Protein AF-A0AA43M3T5-F1 (afdb_monomer_lite)

Foldseek 3Di:
DDLCVLVVVLVVVCVVCVVVVNNVPAAEQQEDDPDPDQQPLVLQDLLLQLSLLSSCVSCPPSGPYHQYPPQELPDVPDDDDPDQRRNGSHCATPVRHGGNNVVSVVLVVVAAPAWDDDDQQKTWHAHPVRDIDIGGGDNDDDDPCVVVPVD

Structure (mmCIF, N/CA/C/O backbone):
data_AF-A0AA43M3T5-F1
#
_entry.id   AF-A0AA43M3T5-F1
#
loop_
_atom_site.group_PDB
_atom_site.id
_atom_site.type_symbol
_atom_site.label_atom_id
_atom_site.label_alt_id
_atom_site.label_comp_id
_atom_site.label_asym_id
_atom_site.label_entity_id
_atom_site.label_seq_id
_atom_site.pdbx_PDB_ins_code
_atom_site.Cartn_x
_atom_site.Cartn_y
_atom_site.Cartn_z
_atom_site.occupancy
_atom_site.B_iso_or_equiv
_atom_site.auth_seq_id
_atom_site.auth_comp_id
_atom_site.auth_asym_id
_atom_site.auth_atom_id
_atom_site.pdbx_PDB_model_num
ATOM 1 N N . MET A 1 1 ? 3.617 12.068 -6.090 1.00 84.81 1 MET A N 1
ATOM 2 C CA . MET A 1 1 ? 2.461 11.907 -5.177 1.00 84.81 1 MET A CA 1
ATOM 3 C C . MET A 1 1 ? 3.002 11.948 -3.761 1.00 84.81 1 MET A C 1
ATOM 5 O O . MET A 1 1 ? 3.861 11.126 -3.529 1.00 84.81 1 MET A O 1
ATOM 9 N N . PRO A 1 2 ? 2.588 12.851 -2.854 1.00 89.94 2 PRO A N 1
ATOM 10 C CA . PRO A 1 2 ? 3.173 12.927 -1.509 1.00 89.94 2 PRO A CA 1
ATOM 11 C C . PRO A 1 2 ? 2.894 11.663 -0.666 1.00 89.94 2 PRO A C 1
ATOM 13 O O . PRO A 1 2 ? 1.912 10.968 -0.937 1.00 89.94 2 PRO A O 1
ATOM 16 N N . PRO A 1 3 ? 3.683 11.383 0.394 1.00 90.00 3 PRO A N 1
ATOM 17 C CA . PRO A 1 3 ? 3.501 10.205 1.252 1.00 90.00 3 PRO A CA 1
ATOM 18 C C . PRO A 1 3 ? 2.090 10.070 1.842 1.00 90.00 3 PRO A C 1
ATOM 20 O O . PRO A 1 3 ? 1.559 8.963 1.900 1.00 90.00 3 PRO A O 1
ATOM 23 N N . ALA A 1 4 ? 1.484 11.200 2.224 1.00 93.69 4 ALA A N 1
ATOM 24 C CA . ALA A 1 4 ? 0.172 11.286 2.868 1.00 93.69 4 ALA A CA 1
ATOM 25 C C . ALA A 1 4 ? -1.020 11.215 1.893 1.00 93.69 4 ALA A C 1
ATOM 27 O O . ALA A 1 4 ? -2.171 11.259 2.326 1.00 93.69 4 ALA A O 1
ATOM 28 N N . PHE A 1 5 ? -0.770 11.098 0.583 1.00 94.56 5 PHE A N 1
ATOM 29 C CA . PHE A 1 5 ? -1.803 11.223 -0.447 1.00 94.56 5 PHE A CA 1
ATOM 30 C C . PHE A 1 5 ? -3.022 10.316 -0.228 1.00 94.56 5 PHE A C 1
ATOM 32 O O . PHE A 1 5 ? -4.152 10.776 -0.403 1.00 94.56 5 PHE A O 1
ATOM 39 N N . PHE A 1 6 ? -2.815 9.044 0.132 1.00 95.75 6 PHE A N 1
ATOM 40 C CA . PHE A 1 6 ? -3.916 8.094 0.322 1.00 95.75 6 PHE A CA 1
ATOM 41 C C . PHE A 1 6 ? -4.766 8.460 1.531 1.00 95.75 6 PHE A C 1
ATOM 43 O O . PHE A 1 6 ? -5.983 8.574 1.396 1.00 95.75 6 PHE A O 1
ATOM 50 N N . LYS A 1 7 ? -4.125 8.732 2.673 1.00 96.44 7 LYS A N 1
ATOM 51 C CA . LYS A 1 7 ? -4.808 9.145 3.900 1.00 96.44 7 LYS A CA 1
ATOM 52 C C . LYS A 1 7 ? -5.619 10.425 3.684 1.00 96.44 7 LYS A C 1
ATOM 54 O O . LYS A 1 7 ? -6.826 10.430 3.906 1.00 96.44 7 LYS A O 1
ATOM 59 N N . GLU A 1 8 ? -5.006 11.465 3.122 1.00 97.75 8 GLU A N 1
ATOM 60 C CA . GLU A 1 8 ? -5.694 12.730 2.823 1.00 97.75 8 GLU A CA 1
ATOM 61 C C . GLU A 1 8 ? -6.837 12.559 1.810 1.00 97.75 8 GLU A C 1
ATOM 63 O O . GLU A 1 8 ? -7.866 13.239 1.883 1.00 97.75 8 GLU A O 1
ATOM 68 N N . SER A 1 9 ? -6.676 11.657 0.839 1.00 97.38 9 SER A N 1
ATOM 69 C CA . SER A 1 9 ? -7.719 11.377 -0.149 1.00 97.38 9 SER A CA 1
ATOM 70 C C . SER A 1 9 ? -8.901 10.630 0.460 1.00 97.38 9 SER A C 1
ATOM 72 O O . SER A 1 9 ? -10.043 10.998 0.175 1.00 97.38 9 SER A O 1
ATOM 74 N N . ILE A 1 10 ? -8.649 9.647 1.325 1.00 97.81 10 ILE A N 1
ATOM 75 C CA . ILE A 1 10 ? -9.683 8.927 2.078 1.00 97.81 10 ILE A CA 1
ATOM 76 C C . ILE A 1 10 ? -10.426 9.887 3.009 1.00 97.81 10 ILE A C 1
ATOM 78 O O . ILE A 1 10 ? -11.658 9.928 2.978 1.00 97.81 10 ILE A O 1
ATOM 82 N N . ASP A 1 11 ? -9.706 10.733 3.750 1.00 97.81 11 ASP A N 1
ATOM 83 C CA . ASP A 1 11 ? -10.304 11.733 4.640 1.00 97.81 11 ASP A CA 1
ATOM 84 C C . ASP A 1 11 ? -11.220 12.688 3.864 1.00 97.81 11 ASP A C 1
ATOM 86 O O . ASP A 1 11 ? -12.357 12.953 4.267 1.00 97.81 11 ASP A O 1
ATOM 90 N N . ARG A 1 12 ? -10.774 13.149 2.689 1.00 98.06 12 ARG A N 1
ATOM 91 C CA . ARG A 1 12 ? -11.579 14.000 1.803 1.00 98.06 12 ARG A CA 1
ATOM 92 C C . ARG A 1 12 ? -12.839 13.290 1.300 1.00 98.06 12 ARG A C 1
ATOM 94 O O . ARG A 1 12 ? -13.889 13.927 1.201 1.00 98.06 12 ARG A O 1
ATOM 101 N N . VAL A 1 13 ? -12.764 12.000 0.966 1.00 97.88 13 VAL A N 1
ATOM 102 C CA . VAL A 1 13 ? -13.941 11.215 0.548 1.00 97.88 13 VAL A CA 1
ATOM 103 C C . VAL A 1 13 ? -14.909 11.034 1.718 1.00 97.88 13 VAL A C 1
ATOM 105 O O . VAL A 1 13 ? -16.092 11.341 1.567 1.00 97.88 13 VAL A O 1
ATOM 108 N N . ARG A 1 14 ? -14.422 10.653 2.904 1.00 97.44 14 ARG A N 1
ATOM 109 C CA . ARG A 1 14 ? -15.240 10.515 4.122 1.00 97.44 14 ARG A CA 1
ATOM 110 C C . ARG A 1 14 ? -15.939 11.821 4.503 1.00 97.44 14 ARG A C 1
ATOM 112 O O . ARG A 1 14 ? -17.127 11.810 4.824 1.00 97.44 14 ARG A O 1
ATOM 119 N N . GLN A 1 15 ? -15.251 12.959 4.398 1.00 97.81 15 GLN A N 1
ATOM 120 C CA . GLN A 1 15 ? -15.854 14.278 4.620 1.00 97.81 15 GLN A CA 1
ATOM 121 C C . GLN A 1 15 ? -17.010 14.556 3.649 1.00 97.81 15 GLN A C 1
ATOM 123 O O . GLN A 1 15 ? -18.066 15.031 4.073 1.00 97.81 15 GLN A O 1
ATOM 128 N N . LYS A 1 16 ? -16.847 14.221 2.361 1.00 98.06 16 LYS A N 1
ATOM 129 C CA . LYS A 1 16 ? -17.917 14.367 1.361 1.00 98.06 16 LYS A CA 1
ATOM 130 C C . LYS A 1 16 ? -19.094 13.431 1.634 1.00 98.06 16 LYS A C 1
ATOM 132 O O . LYS A 1 16 ? -20.235 13.877 1.553 1.00 98.06 16 LYS A O 1
ATOM 137 N N . MET A 1 17 ? -18.834 12.174 1.999 1.00 97.94 17 MET A N 1
ATOM 138 C CA . MET A 1 17 ? -19.880 11.213 2.374 1.00 97.94 17 MET A CA 1
ATOM 139 C C . MET A 1 17 ? -20.691 11.726 3.564 1.00 97.94 17 MET A C 1
ATOM 141 O O . MET A 1 17 ? -21.918 11.757 3.504 1.00 97.94 17 MET A O 1
ATOM 145 N N . LYS A 1 18 ? -20.015 12.227 4.604 1.00 97.50 18 LYS A N 1
ATOM 146 C CA . LYS A 1 18 ? -20.664 12.827 5.773 1.00 97.50 18 LYS A CA 1
ATOM 147 C C . LYS A 1 18 ? -21.539 14.026 5.398 1.00 97.50 18 LYS A C 1
ATOM 149 O O . LYS A 1 18 ? -22.683 14.103 5.836 1.00 97.50 18 LYS A O 1
ATOM 154 N N . ALA A 1 19 ? -21.031 14.942 4.570 1.00 98.25 19 ALA A N 1
ATOM 155 C CA . ALA A 1 19 ? -21.788 16.112 4.113 1.00 98.25 19 ALA A CA 1
ATOM 156 C C . ALA A 1 19 ? -23.029 15.736 3.281 1.00 98.25 19 ALA A C 1
ATOM 158 O O . ALA A 1 19 ? -24.021 16.460 3.289 1.00 98.25 19 ALA A O 1
ATOM 159 N N . ALA A 1 20 ? -22.985 14.591 2.599 1.00 98.00 20 ALA A N 1
ATOM 160 C CA . ALA A 1 20 ? -24.084 14.044 1.811 1.00 98.00 20 ALA A CA 1
ATOM 161 C C . ALA A 1 20 ? -24.987 13.061 2.591 1.00 98.00 20 ALA A C 1
ATOM 163 O O . ALA A 1 20 ? -25.833 12.416 1.983 1.00 98.00 20 ALA A O 1
ATOM 164 N N . SER A 1 21 ? -24.852 12.965 3.921 1.00 97.69 21 SER A N 1
ATOM 165 C CA . SER A 1 21 ? -25.624 12.046 4.784 1.00 97.69 21 SER A CA 1
ATOM 166 C C . SER A 1 21 ? -25.409 10.548 4.500 1.00 97.69 21 SER A C 1
ATOM 168 O O . SER A 1 21 ? -26.292 9.735 4.751 1.00 97.69 21 SER A O 1
ATOM 170 N N . TYR A 1 22 ? -24.216 10.173 4.032 1.00 97.62 22 TYR A N 1
ATOM 171 C CA . TYR A 1 22 ? -23.784 8.788 3.796 1.00 97.62 22 TYR A CA 1
ATOM 172 C C . TYR A 1 22 ? -22.715 8.324 4.801 1.00 97.62 22 TYR A C 1
ATOM 174 O O . TYR A 1 22 ? -21.821 7.558 4.450 1.00 97.62 22 TYR A O 1
ATOM 182 N N . SER A 1 23 ? -22.757 8.813 6.045 1.00 95.06 23 SER A N 1
ATOM 183 C CA . SER A 1 23 ? -21.744 8.495 7.068 1.00 95.06 23 SER A CA 1
ATOM 184 C C . SER A 1 23 ? -21.639 6.999 7.378 1.00 95.06 23 SER A C 1
ATOM 186 O O . SER A 1 23 ? -20.540 6.522 7.642 1.00 95.06 23 SER A O 1
ATOM 188 N N . ASP A 1 24 ? -22.762 6.280 7.311 1.00 95.12 24 ASP A N 1
ATOM 189 C CA . ASP A 1 24 ? -22.857 4.854 7.656 1.00 95.12 24 ASP A CA 1
ATOM 190 C C . ASP A 1 24 ? -22.612 3.928 6.451 1.00 95.12 24 ASP A C 1
ATOM 192 O O . ASP A 1 24 ? -22.684 2.709 6.575 1.00 95.12 24 ASP A O 1
ATOM 196 N N . VAL A 1 25 ? -22.344 4.491 5.267 1.00 97.44 25 VAL A N 1
ATOM 197 C CA . VAL A 1 25 ? -22.044 3.706 4.065 1.00 97.44 25 VAL A CA 1
ATOM 198 C C . VAL A 1 25 ? -20.584 3.258 4.101 1.00 97.44 25 VAL A C 1
ATOM 200 O O . VAL A 1 25 ? -19.673 4.049 4.375 1.00 97.44 25 VAL A O 1
ATOM 203 N N . GLU A 1 26 ? -20.354 1.982 3.799 1.00 97.62 26 GLU A N 1
ATOM 204 C CA . GLU A 1 26 ? -19.012 1.420 3.676 1.00 97.62 26 GLU A CA 1
ATOM 205 C C . GLU A 1 26 ? -18.221 2.122 2.566 1.00 97.62 26 GLU A C 1
ATOM 207 O O . GLU A 1 26 ? -18.733 2.403 1.481 1.00 97.62 26 GLU A O 1
ATOM 212 N N . LEU A 1 27 ? -16.943 2.388 2.834 1.00 97.69 27 LEU A N 1
ATOM 213 C CA . LEU A 1 27 ? -16.025 2.933 1.844 1.00 97.69 27 LEU A CA 1
ATOM 214 C C . LEU A 1 27 ? -15.055 1.837 1.417 1.00 97.69 27 LEU A C 1
ATOM 216 O O . LEU A 1 27 ? -14.209 1.415 2.203 1.00 97.69 27 LEU A O 1
ATOM 220 N N . HIS A 1 28 ? -15.175 1.423 0.161 1.00 97.94 28 HIS A N 1
ATOM 221 C CA . HIS A 1 28 ? -14.293 0.456 -0.484 1.00 97.94 28 HIS A CA 1
ATOM 222 C C . HIS A 1 28 ? -13.407 1.185 -1.491 1.00 97.94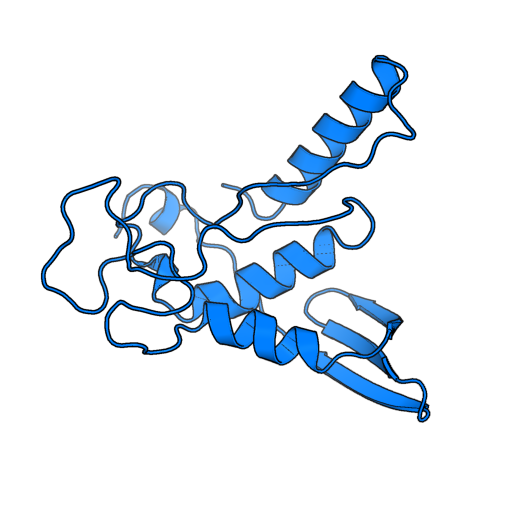 28 HIS A C 1
ATOM 224 O O . HIS A 1 28 ? -13.908 1.801 -2.433 1.00 97.94 28 HIS A O 1
ATOM 230 N N . ILE A 1 29 ? -12.090 1.126 -1.305 1.00 97.81 29 ILE A N 1
ATOM 231 C CA . ILE A 1 29 ? -11.126 1.599 -2.302 1.00 97.81 29 ILE A CA 1
ATOM 232 C C . ILE A 1 29 ? -10.895 0.449 -3.276 1.00 97.81 29 ILE A C 1
ATOM 234 O O . ILE A 1 29 ? -10.168 -0.495 -2.977 1.00 97.81 29 ILE A O 1
ATOM 238 N N . THR A 1 30 ? -11.567 0.500 -4.422 1.00 97.75 30 THR A N 1
ATOM 239 C CA . THR A 1 30 ? -11.608 -0.619 -5.374 1.00 97.75 30 THR A CA 1
ATOM 240 C C . THR A 1 30 ? -10.325 -0.787 -6.181 1.00 97.75 30 THR A C 1
ATOM 242 O O . THR A 1 30 ? -10.088 -1.874 -6.693 1.00 97.75 30 THR A O 1
ATOM 245 N N . GLU A 1 31 ? -9.496 0.254 -6.274 1.00 97.69 31 GLU A N 1
ATOM 246 C CA . GLU A 1 31 ? -8.197 0.218 -6.946 1.00 97.69 31 GLU A CA 1
ATOM 247 C C . GLU A 1 31 ? -7.216 1.170 -6.252 1.00 97.69 31 GLU A C 1
ATOM 249 O O . GLU A 1 31 ? -7.540 2.331 -5.980 1.00 97.69 31 GLU A O 1
ATOM 254 N N . TRP A 1 32 ? -6.001 0.693 -5.974 1.00 97.25 32 TRP A N 1
ATOM 255 C CA . TRP A 1 32 ? -4.879 1.537 -5.559 1.00 97.25 32 TRP A CA 1
ATOM 256 C C . TRP A 1 32 ? -3.529 0.907 -5.925 1.00 97.25 32 TRP A C 1
ATOM 258 O O . TRP A 1 32 ? -3.374 -0.313 -5.899 1.00 97.25 32 TRP A O 1
ATOM 268 N N . ASN A 1 33 ? -2.550 1.754 -6.250 1.00 97.12 33 ASN A N 1
ATOM 269 C CA . ASN A 1 33 ? -1.140 1.414 -6.465 1.00 97.12 33 ASN A CA 1
ATOM 270 C C . ASN A 1 33 ? -0.296 2.705 -6.346 1.00 97.12 33 ASN A C 1
ATOM 272 O O . ASN A 1 33 ? -0.851 3.803 -6.278 1.00 97.12 33 ASN A O 1
ATOM 276 N N . PHE A 1 34 ? 1.033 2.612 -6.325 1.00 96.19 34 PHE A N 1
ATOM 277 C CA . PHE A 1 34 ? 1.927 3.771 -6.334 1.00 96.19 34 PHE A CA 1
ATOM 278 C C . PHE A 1 34 ? 1.768 4.624 -7.602 1.00 96.19 34 PHE A C 1
ATOM 280 O O . PHE A 1 34 ? 1.797 5.855 -7.529 1.00 96.19 34 PHE A O 1
ATOM 287 N N . SER A 1 35 ? 1.599 3.983 -8.760 1.00 94.25 35 SER A N 1
ATOM 288 C CA . SER A 1 35 ? 1.408 4.649 -10.046 1.00 94.25 35 SER A CA 1
ATOM 289 C C . SER A 1 35 ? 0.222 4.056 -10.792 1.00 94.25 35 SER A C 1
ATOM 291 O O . SER A 1 35 ? -0.045 2.865 -10.697 1.00 94.25 35 SER A O 1
ATOM 293 N N . LEU A 1 36 ? -0.458 4.894 -11.575 1.00 92.56 36 LEU A N 1
ATOM 294 C CA . LEU A 1 36 ? -1.478 4.472 -12.542 1.00 92.56 36 LEU A CA 1
ATOM 295 C C . LEU A 1 36 ? -0.866 4.109 -13.902 1.00 92.56 36 LEU A C 1
ATOM 297 O O . LEU A 1 36 ? -1.589 3.814 -14.844 1.00 92.56 36 LEU A O 1
ATOM 301 N N . TYR A 1 37 ? 0.461 4.186 -14.031 1.00 93.50 37 TYR A N 1
ATOM 302 C CA . TYR A 1 37 ? 1.160 3.827 -15.254 1.00 93.50 37 TYR A CA 1
ATOM 303 C C . TYR A 1 37 ? 1.689 2.400 -15.154 1.00 93.50 37 TYR A C 1
ATOM 305 O O . TYR A 1 37 ? 2.565 2.107 -14.341 1.00 93.50 37 TYR A O 1
ATOM 313 N N . ASP A 1 38 ? 1.192 1.526 -16.021 1.00 92.62 38 ASP A N 1
ATOM 314 C CA . ASP A 1 38 ? 1.486 0.091 -16.052 1.00 92.62 38 ASP A CA 1
ATOM 315 C C . ASP A 1 38 ? 2.893 -0.252 -16.583 1.00 92.62 38 ASP A C 1
ATOM 317 O O . ASP A 1 38 ? 3.203 -1.419 -16.832 1.00 92.62 38 ASP A O 1
ATOM 321 N N . ARG A 1 39 ? 3.759 0.755 -16.769 1.00 93.94 39 ARG A N 1
ATOM 322 C CA . ARG A 1 39 ? 5.196 0.598 -17.056 1.00 93.94 39 ARG A CA 1
ATOM 323 C C . ARG A 1 39 ? 6.091 1.310 -16.046 1.00 93.94 39 ARG A C 1
ATOM 325 O O . ARG A 1 39 ? 7.266 1.557 -16.318 1.00 93.94 39 ARG A O 1
ATOM 332 N N . ASN A 1 40 ? 5.557 1.674 -14.882 1.00 94.06 40 ASN A N 1
ATOM 333 C CA . ASN A 1 40 ? 6.379 2.257 -13.834 1.00 94.06 40 ASN A CA 1
ATOM 334 C C . ASN A 1 40 ? 7.246 1.172 -13.184 1.00 94.06 40 ASN A C 1
ATOM 336 O O . ASN A 1 40 ? 6.751 0.343 -12.422 1.00 94.06 40 ASN A O 1
ATOM 340 N N . LEU A 1 41 ? 8.552 1.193 -13.467 1.00 94.81 41 LEU A N 1
ATOM 341 C CA . LEU A 1 41 ? 9.495 0.176 -12.991 1.00 94.81 41 LEU A CA 1
ATOM 342 C C . LEU A 1 41 ? 9.526 0.038 -11.466 1.00 94.81 41 LEU A C 1
ATOM 344 O O . LEU A 1 41 ? 9.884 -1.032 -10.980 1.00 94.81 41 LEU A O 1
ATOM 348 N N . LEU A 1 42 ? 9.100 1.057 -10.706 1.00 95.75 42 LEU A N 1
ATOM 349 C CA . LEU A 1 42 ? 8.996 0.944 -9.252 1.00 95.75 42 LEU A CA 1
ATOM 350 C C . LEU A 1 42 ? 8.123 -0.222 -8.808 1.00 95.75 42 LEU A C 1
ATOM 352 O O . LEU A 1 42 ? 8.458 -0.819 -7.785 1.00 95.75 42 LEU A O 1
ATOM 356 N N . HIS A 1 43 ? 7.085 -0.580 -9.574 1.00 97.56 43 HIS A N 1
ATOM 357 C CA . HIS A 1 43 ? 6.200 -1.705 -9.261 1.00 97.56 43 HIS A CA 1
ATOM 358 C C . HIS A 1 43 ? 6.956 -3.036 -9.086 1.00 97.56 43 HIS A C 1
ATOM 360 O O . HIS A 1 43 ? 6.512 -3.908 -8.339 1.00 97.56 43 HIS A O 1
ATOM 366 N N . ASP A 1 44 ? 8.131 -3.172 -9.709 1.00 98.12 44 ASP A N 1
ATOM 367 C CA . ASP A 1 44 ? 8.956 -4.381 -9.657 1.00 98.12 44 ASP A CA 1
ATOM 368 C C . ASP A 1 44 ? 10.062 -4.328 -8.588 1.00 98.12 44 ASP A C 1
ATOM 370 O O . ASP A 1 44 ? 10.782 -5.307 -8.381 1.00 98.12 44 ASP A O 1
ATOM 374 N N . THR A 1 45 ? 10.219 -3.201 -7.889 1.00 97.69 45 THR A N 1
ATOM 375 C CA . THR A 1 45 ? 11.338 -2.976 -6.963 1.00 97.6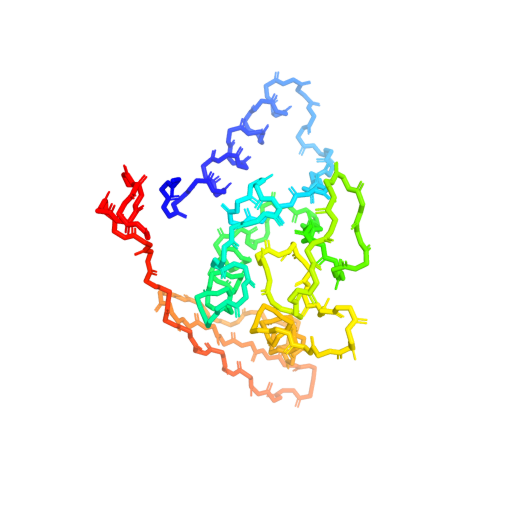9 45 THR A CA 1
ATOM 376 C C . THR A 1 45 ? 10.981 -3.244 -5.502 1.00 97.69 45 THR A C 1
ATOM 378 O O . THR A 1 45 ? 9.817 -3.312 -5.102 1.00 97.69 45 THR A O 1
ATOM 381 N N . MET A 1 46 ? 12.017 -3.322 -4.660 1.00 97.69 46 MET A N 1
ATOM 382 C CA . MET A 1 46 ? 11.881 -3.466 -3.207 1.00 97.69 46 MET A CA 1
ATOM 383 C C . MET A 1 46 ? 11.128 -2.313 -2.538 1.00 97.69 46 MET A C 1
ATOM 385 O O . MET A 1 46 ? 10.647 -2.498 -1.425 1.00 97.69 46 MET A O 1
ATOM 389 N N . PHE A 1 47 ? 10.982 -1.162 -3.204 1.00 97.50 47 PHE A N 1
ATOM 390 C CA . PHE A 1 47 ? 10.191 -0.028 -2.722 1.00 97.50 47 PHE A CA 1
ATOM 391 C C . PHE A 1 47 ? 8.730 -0.410 -2.441 1.00 97.50 47 PHE A C 1
ATOM 393 O O . PHE A 1 47 ? 8.134 0.081 -1.482 1.00 97.50 47 PHE A O 1
ATOM 400 N N . MET A 1 48 ? 8.159 -1.325 -3.234 1.00 98.38 48 MET A N 1
ATOM 401 C CA . MET A 1 48 ? 6.734 -1.650 -3.141 1.00 98.38 48 MET A CA 1
ATOM 402 C C . MET A 1 48 ? 6.349 -2.362 -1.849 1.00 98.38 48 MET A C 1
ATOM 404 O O . MET A 1 48 ? 5.238 -2.166 -1.369 1.00 98.38 48 MET A O 1
ATOM 408 N N . ALA A 1 49 ? 7.246 -3.149 -1.250 1.00 98.56 49 ALA A N 1
ATOM 409 C CA . ALA A 1 49 ? 6.938 -3.850 -0.006 1.00 98.56 49 ALA A CA 1
ATOM 410 C C . ALA A 1 49 ? 6.647 -2.881 1.165 1.00 98.56 49 ALA A C 1
ATOM 412 O O . ALA A 1 49 ? 5.536 -2.910 1.700 1.00 98.56 49 ALA A O 1
ATOM 413 N N . PRO A 1 50 ? 7.575 -1.982 1.563 1.00 98.31 50 PRO A N 1
ATOM 414 C CA . PRO A 1 50 ? 7.308 -1.015 2.619 1.00 98.31 50 PRO A CA 1
ATOM 415 C C . PRO A 1 50 ? 6.280 0.042 2.206 1.00 98.31 50 PRO A C 1
ATOM 417 O O . PRO A 1 50 ? 5.569 0.521 3.081 1.00 98.31 50 PRO A O 1
ATOM 420 N N . PHE A 1 51 ? 6.150 0.381 0.915 1.00 98.12 51 PHE A N 1
ATOM 421 C CA . PHE A 1 51 ? 5.073 1.257 0.439 1.00 98.12 51 PHE A CA 1
ATOM 422 C C . PHE A 1 51 ? 3.694 0.663 0.747 1.00 98.12 51 PHE A C 1
ATOM 424 O O . PHE A 1 51 ? 2.877 1.334 1.373 1.00 98.12 51 PHE A O 1
ATOM 431 N N . VAL A 1 52 ? 3.450 -0.596 0.363 1.00 98.31 52 VAL A N 1
ATOM 432 C CA . VAL A 1 52 ? 2.160 -1.256 0.604 1.00 98.31 52 VAL A CA 1
ATOM 433 C C . VAL A 1 52 ? 1.861 -1.317 2.101 1.00 98.31 52 VAL A C 1
ATOM 435 O O . VAL A 1 52 ? 0.791 -0.884 2.519 1.00 98.31 52 VAL A O 1
ATOM 438 N N . ILE A 1 53 ? 2.825 -1.770 2.912 1.00 98.38 53 ILE A N 1
ATOM 439 C CA . ILE A 1 53 ? 2.665 -1.847 4.374 1.00 98.38 53 ILE A CA 1
ATOM 440 C C . ILE A 1 53 ? 2.362 -0.466 4.963 1.00 98.38 53 ILE A C 1
ATOM 442 O O . ILE A 1 53 ? 1.416 -0.322 5.734 1.00 98.38 53 ILE A O 1
ATOM 446 N N . TYR A 1 54 ? 3.143 0.555 4.598 1.00 97.81 54 TYR A N 1
ATOM 447 C CA . TYR A 1 54 ? 2.972 1.910 5.116 1.00 97.81 54 TYR A CA 1
ATOM 448 C C . TYR A 1 54 ? 1.584 2.459 4.796 1.00 97.81 54 TYR A C 1
ATOM 450 O O . TYR A 1 54 ? 0.938 3.009 5.687 1.00 97.81 54 TYR A O 1
ATOM 458 N N . GLN A 1 55 ? 1.109 2.310 3.557 1.00 97.44 55 GLN A N 1
ATOM 459 C CA . GLN A 1 55 ? -0.210 2.824 3.194 1.00 97.44 55 GLN A CA 1
ATOM 460 C C . GLN A 1 55 ? -1.319 2.069 3.927 1.00 97.44 55 GLN A C 1
ATOM 462 O O . GLN A 1 55 ? -2.170 2.716 4.524 1.00 97.44 55 GLN A O 1
ATOM 467 N N . THR A 1 56 ? -1.259 0.734 3.990 1.00 96.25 56 THR A N 1
ATOM 468 C CA . THR A 1 56 ? -2.249 -0.067 4.727 1.00 96.25 56 THR A CA 1
ATOM 469 C C . THR A 1 56 ? -2.304 0.293 6.214 1.00 96.25 56 THR A C 1
ATOM 471 O O . THR A 1 56 ? -3.396 0.451 6.753 1.00 96.25 56 THR A O 1
ATOM 474 N N . MET A 1 57 ? -1.156 0.469 6.878 1.00 95.31 57 MET A N 1
ATOM 475 C CA . MET A 1 57 ? -1.122 0.832 8.302 1.00 95.31 57 MET A CA 1
ATOM 476 C C . MET A 1 57 ? -1.649 2.250 8.559 1.00 95.31 57 MET A C 1
ATOM 478 O O . MET A 1 57 ? -2.354 2.473 9.540 1.00 95.31 57 MET A O 1
ATOM 482 N N . ASN A 1 58 ? -1.361 3.210 7.673 1.00 95.12 58 ASN A N 1
ATOM 483 C CA . ASN A 1 58 ? -1.811 4.599 7.838 1.00 95.12 58 ASN A CA 1
ATOM 484 C C . ASN A 1 58 ? -3.294 4.824 7.526 1.00 95.12 58 ASN A C 1
ATOM 486 O O . ASN A 1 58 ? -3.822 5.879 7.874 1.00 95.12 58 ASN A O 1
ATOM 490 N N . THR A 1 59 ? -3.955 3.873 6.868 1.00 95.44 59 THR A N 1
ATOM 491 C CA . THR A 1 59 ? -5.384 3.948 6.526 1.00 95.44 59 THR A CA 1
ATOM 492 C C . THR A 1 59 ? -6.220 2.902 7.262 1.00 95.44 59 THR A C 1
ATOM 494 O O . THR A 1 59 ? -7.392 2.690 6.937 1.00 95.44 59 THR A O 1
ATOM 497 N N . LEU A 1 60 ? -5.620 2.199 8.227 1.00 93.19 60 LEU A N 1
ATOM 498 C CA . LEU A 1 60 ? -6.274 1.134 8.973 1.00 93.19 60 LEU A CA 1
ATOM 499 C C . LEU A 1 60 ? -7.464 1.695 9.766 1.00 93.19 60 LEU A C 1
ATOM 501 O O . LEU A 1 60 ? -7.308 2.593 10.589 1.00 93.19 60 LEU A O 1
ATOM 505 N N . GLY A 1 61 ? -8.657 1.150 9.517 1.00 93.19 61 GLY A N 1
ATOM 506 C CA . GLY A 1 61 ? -9.906 1.588 10.149 1.00 93.19 61 GLY A CA 1
ATOM 507 C C . GLY A 1 61 ? -10.609 2.762 9.457 1.00 93.19 61 GLY A C 1
ATOM 508 O O . GLY A 1 61 ? -11.737 3.085 9.825 1.00 93.19 61 GLY A O 1
ATOM 509 N N . ASP A 1 62 ? -10.008 3.379 8.434 1.00 95.19 62 ASP A N 1
ATOM 510 C CA . ASP A 1 62 ? -10.652 4.471 7.690 1.00 95.19 62 ASP A CA 1
ATOM 511 C C . ASP A 1 62 ? -11.551 3.977 6.546 1.00 95.19 62 ASP A C 1
ATOM 513 O O . ASP A 1 62 ? -12.430 4.704 6.068 1.00 95.19 62 ASP A O 1
ATOM 517 N N . VAL A 1 63 ? -11.333 2.748 6.084 1.00 96.81 63 VAL A N 1
ATOM 518 C CA . VAL A 1 63 ? -11.989 2.111 4.932 1.00 96.81 63 VAL A CA 1
ATOM 519 C C . VAL A 1 63 ? -12.289 0.652 5.253 1.00 96.81 63 VAL A C 1
ATOM 521 O O . VAL A 1 63 ? -11.591 0.049 6.065 1.00 96.81 63 VAL A O 1
ATOM 524 N N . GLU A 1 64 ? -13.315 0.099 4.611 1.00 97.06 64 GLU A N 1
ATOM 525 C CA . GLU A 1 64 ? -13.700 -1.307 4.790 1.00 97.06 64 GLU A CA 1
ATOM 526 C C . GLU A 1 64 ? -12.749 -2.236 4.025 1.00 97.06 64 GLU A C 1
ATOM 528 O O . GLU A 1 64 ? -12.285 -3.247 4.543 1.00 97.06 64 GLU A O 1
ATOM 533 N N . ALA A 1 65 ? -12.397 -1.860 2.793 1.00 96.50 65 ALA A N 1
ATOM 534 C CA . ALA A 1 65 ? -11.462 -2.615 1.970 1.00 96.50 65 ALA A CA 1
ATOM 535 C C . ALA A 1 65 ? -10.603 -1.704 1.089 1.00 96.50 65 ALA A C 1
ATOM 537 O O . ALA A 1 65 ? -11.030 -0.629 0.660 1.00 96.50 65 ALA A O 1
ATOM 538 N N . MET A 1 66 ? -9.396 -2.182 0.777 1.00 96.88 66 MET A N 1
ATOM 539 C CA . MET A 1 66 ? -8.508 -1.604 -0.232 1.00 96.88 66 MET A CA 1
ATOM 540 C C . MET A 1 66 ? -8.007 -2.696 -1.174 1.00 96.88 66 MET A C 1
ATOM 542 O O . MET A 1 66 ? -7.151 -3.504 -0.810 1.00 96.88 66 MET A O 1
ATOM 546 N N . ALA A 1 67 ? -8.518 -2.714 -2.399 1.00 97.44 67 ALA A N 1
ATOM 547 C CA . ALA A 1 67 ? -8.140 -3.682 -3.417 1.00 97.44 67 ALA A CA 1
ATOM 548 C C . ALA A 1 67 ? -6.905 -3.191 -4.185 1.00 97.44 67 ALA A C 1
ATOM 550 O O . ALA A 1 67 ? -6.965 -2.249 -4.975 1.00 97.44 67 ALA A O 1
ATOM 551 N N . TYR A 1 68 ? -5.757 -3.815 -3.907 1.00 98.25 68 TYR A N 1
ATOM 552 C CA . TYR A 1 68 ? -4.505 -3.507 -4.594 1.00 98.25 68 TYR A CA 1
ATOM 553 C C . TYR A 1 68 ? -4.632 -3.841 -6.078 1.00 98.25 68 TYR A C 1
ATOM 555 O O . TYR A 1 68 ? -4.947 -4.978 -6.443 1.00 98.25 68 TYR A O 1
ATOM 563 N N . TRP A 1 69 ? -4.371 -2.849 -6.922 1.00 98.25 69 TRP A N 1
ATOM 564 C CA . TRP A 1 69 ? -4.385 -3.011 -8.365 1.00 98.25 69 TRP A CA 1
ATOM 565 C C . TRP A 1 69 ? -2.955 -3.288 -8.833 1.00 98.25 69 TRP A C 1
ATOM 567 O O . TRP A 1 69 ? -2.149 -2.372 -8.865 1.00 98.25 69 TRP A O 1
ATOM 577 N N . SER A 1 70 ? -2.558 -4.518 -9.150 1.00 98.00 70 SER A N 1
ATOM 578 C CA . SER A 1 70 ? -3.390 -5.715 -9.309 1.00 98.00 70 SER A CA 1
ATOM 579 C C . SER A 1 70 ? -2.718 -6.963 -8.736 1.00 98.00 70 SER A C 1
ATOM 581 O O . SER A 1 70 ? -1.574 -6.951 -8.282 1.00 98.00 70 SER A O 1
ATOM 583 N N . PHE A 1 71 ? -3.438 -8.083 -8.748 1.00 97.69 71 PHE A N 1
ATOM 584 C CA . PHE A 1 71 ? -2.903 -9.363 -8.289 1.00 97.69 71 PHE A CA 1
ATOM 585 C C . PHE A 1 71 ? -1.793 -9.920 -9.208 1.00 97.69 71 PHE A C 1
ATOM 587 O O . PHE A 1 71 ? -0.862 -10.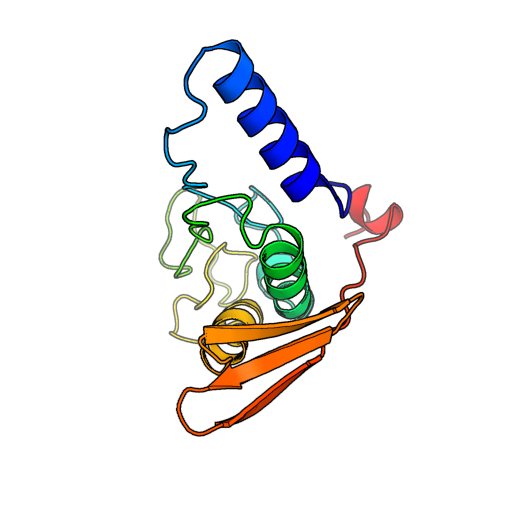559 -8.716 1.00 97.69 71 PHE A O 1
ATOM 594 N N . THR A 1 72 ? -1.842 -9.672 -10.522 1.00 97.69 72 THR A N 1
ATOM 595 C CA . THR A 1 72 ? -0.926 -10.289 -11.496 1.00 97.69 72 THR A CA 1
ATOM 596 C C . THR A 1 72 ? -0.638 -9.395 -12.705 1.00 97.69 72 THR A C 1
ATOM 598 O O . THR A 1 72 ? -1.475 -8.595 -13.110 1.00 97.69 72 THR A O 1
ATOM 601 N N . ASP A 1 73 ? 0.541 -9.575 -13.302 1.00 97.38 73 ASP A N 1
ATOM 602 C CA . ASP A 1 73 ? 0.948 -8.969 -14.575 1.00 97.38 73 ASP A CA 1
ATOM 603 C C . ASP A 1 73 ? 0.292 -9.610 -15.810 1.00 97.38 73 ASP A C 1
ATOM 605 O O . ASP A 1 73 ? 0.579 -9.210 -16.939 1.00 97.38 73 ASP A O 1
ATOM 609 N N . VAL A 1 74 ? -0.579 -10.609 -15.644 1.00 95.62 74 VAL A N 1
ATOM 610 C CA . VAL A 1 74 ? -1.477 -11.035 -16.728 1.00 95.62 74 VAL A CA 1
ATOM 611 C C . VAL A 1 74 ? -2.504 -9.921 -16.949 1.00 95.62 74 VAL A C 1
ATOM 613 O O . VAL A 1 74 ? -3.548 -9.881 -16.301 1.00 95.62 74 VAL A O 1
ATOM 616 N N . PHE A 1 75 ? -2.141 -8.964 -17.803 1.00 94.38 75 PHE A N 1
ATOM 617 C CA . PHE A 1 75 ? -2.793 -7.663 -17.896 1.00 94.38 75 PHE A CA 1
ATOM 618 C C . PHE A 1 75 ? -2.595 -7.043 -19.289 1.00 94.38 75 PHE A C 1
ATOM 620 O O . PHE A 1 75 ? -1.486 -7.102 -19.816 1.00 94.38 75 PHE A O 1
ATOM 627 N N . GLU A 1 76 ? -3.637 -6.444 -19.884 1.00 94.00 76 GLU A N 1
ATOM 628 C CA . GLU A 1 76 ? -3.636 -6.029 -21.305 1.00 94.00 76 GLU A CA 1
ATOM 629 C C . GLU A 1 76 ? -4.203 -4.617 -21.577 1.00 94.00 76 GLU A C 1
ATOM 631 O O . GLU A 1 76 ? -4.643 -4.330 -22.688 1.00 94.00 76 GLU A O 1
ATOM 636 N N . GLU A 1 77 ? -4.173 -3.693 -20.609 1.00 93.75 77 GLU A N 1
ATOM 637 C CA . GLU A 1 77 ? -4.529 -2.282 -20.886 1.00 93.75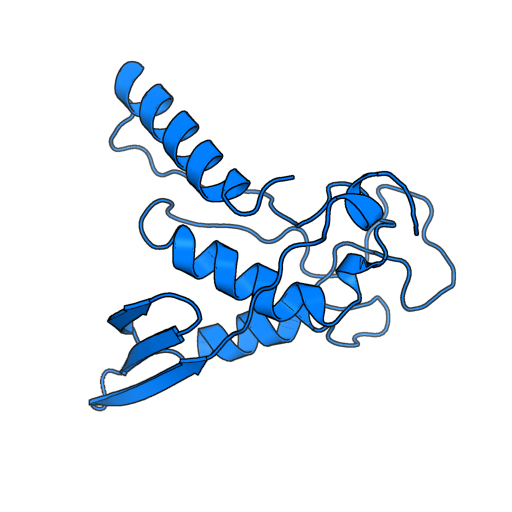 77 GLU A CA 1
ATOM 638 C C . GLU A 1 77 ? -3.569 -1.613 -21.889 1.00 93.75 77 GLU A C 1
ATOM 640 O O . GLU A 1 77 ? -3.984 -0.771 -22.685 1.00 93.75 77 GLU A O 1
ATOM 645 N N . SER A 1 78 ? -2.300 -2.035 -21.894 1.00 91.69 78 SER A N 1
ATOM 646 C CA . SER A 1 78 ? -1.277 -1.623 -22.859 1.00 91.69 78 SER A CA 1
ATOM 647 C C . SER A 1 78 ? -0.529 -2.837 -23.418 1.00 91.69 78 SER A C 1
ATOM 649 O O . SER A 1 78 ? -0.434 -3.877 -22.767 1.00 91.69 78 SER A O 1
ATOM 651 N N . VAL A 1 79 ? 0.105 -2.684 -24.590 1.00 89.19 79 VAL A N 1
ATOM 652 C CA . VAL A 1 79 ? 0.915 -3.741 -25.232 1.00 89.19 79 VAL A CA 1
ATOM 653 C C . VAL A 1 79 ? 1.996 -4.251 -24.286 1.00 89.19 79 VAL A C 1
ATOM 655 O O . VAL A 1 79 ? 2.883 -3.493 -23.881 1.00 89.19 79 VAL A O 1
ATOM 658 N N . VAL A 1 80 ? 1.931 -5.534 -23.940 1.00 83.88 80 VAL A N 1
ATOM 659 C CA . VAL A 1 80 ? 2.788 -6.121 -22.911 1.00 83.88 80 VAL A CA 1
ATOM 660 C C . VAL A 1 80 ? 4.218 -6.327 -23.435 1.00 83.88 80 VAL A C 1
ATOM 662 O O . VAL A 1 80 ? 4.403 -7.019 -24.439 1.00 83.88 80 VAL A O 1
ATOM 665 N N . PRO A 1 81 ? 5.254 -5.772 -22.774 1.00 88.06 81 PRO A N 1
ATOM 666 C CA . PRO A 1 81 ? 6.647 -5.978 -23.165 1.00 88.06 81 PRO A CA 1
ATOM 667 C C . PRO A 1 81 ? 7.077 -7.444 -23.040 1.00 88.06 81 PRO A C 1
ATOM 669 O O . PRO A 1 81 ? 6.467 -8.227 -22.319 1.00 88.06 81 PRO A O 1
ATOM 672 N N . ALA A 1 82 ? 8.173 -7.831 -23.695 1.00 90.56 82 ALA A N 1
ATOM 673 C CA . ALA A 1 82 ? 8.721 -9.186 -23.565 1.00 90.56 82 ALA A CA 1
ATOM 674 C C . ALA A 1 82 ? 9.439 -9.427 -22.221 1.00 90.56 82 ALA A C 1
ATOM 676 O O . ALA A 1 82 ? 9.544 -10.566 -21.781 1.00 90.56 82 ALA A O 1
ATOM 677 N N . SER A 1 83 ? 9.923 -8.365 -21.562 1.00 94.38 83 SER A N 1
ATOM 678 C CA . SER A 1 83 ? 10.655 -8.470 -20.292 1.00 94.38 83 SER A CA 1
ATOM 679 C C . SER A 1 83 ? 9.786 -9.078 -19.179 1.00 94.38 83 SER A C 1
ATOM 681 O O . SER A 1 83 ? 8.614 -8.715 -19.082 1.00 94.38 83 SER A O 1
ATOM 683 N N . PRO A 1 84 ? 10.318 -9.954 -18.305 1.00 93.62 84 PRO A N 1
ATOM 684 C CA . PRO A 1 84 ? 9.574 -10.495 -17.161 1.00 93.62 84 PRO A CA 1
ATOM 685 C C . PRO A 1 84 ? 9.270 -9.445 -16.081 1.00 93.62 84 PRO A C 1
ATOM 687 O O . PRO A 1 84 ? 8.341 -9.633 -15.300 1.00 93.62 84 PRO A O 1
ATOM 690 N N . PHE A 1 85 ? 10.039 -8.352 -16.056 1.00 96.88 85 PHE A N 1
ATOM 691 C CA . PHE A 1 85 ? 9.844 -7.175 -15.209 1.00 96.88 85 PHE A CA 1
ATOM 692 C C . PHE A 1 85 ? 9.818 -5.943 -16.111 1.00 96.88 85 PHE A C 1
ATOM 694 O O . PHE A 1 85 ? 10.767 -5.688 -16.858 1.00 96.88 85 PHE A O 1
ATOM 701 N N . TYR A 1 86 ? 8.702 -5.233 -16.118 1.00 95.81 86 TYR A N 1
ATOM 702 C CA . TYR A 1 86 ? 8.450 -4.118 -17.032 1.00 95.81 86 TYR A CA 1
ATOM 703 C C . TYR A 1 86 ? 7.638 -2.989 -16.392 1.00 95.81 86 TYR A C 1
ATOM 705 O O . TYR A 1 86 ? 7.146 -2.114 -17.102 1.00 95.81 86 TYR A O 1
ATOM 713 N N . GLY A 1 87 ? 7.488 -3.007 -15.068 1.00 96.44 87 GLY A N 1
ATOM 714 C CA . GLY A 1 87 ? 6.680 -2.059 -14.314 1.00 96.44 87 GLY A CA 1
ATOM 715 C C . GLY A 1 87 ? 5.185 -2.371 -14.311 1.00 96.44 87 GLY A C 1
ATOM 716 O O . GLY A 1 87 ? 4.380 -1.466 -14.097 1.00 96.44 87 GLY A O 1
ATOM 717 N N . GLY A 1 88 ? 4.807 -3.628 -14.563 1.00 96.94 88 GLY A N 1
ATOM 718 C CA . GLY A 1 88 ? 3.416 -4.072 -14.493 1.00 96.94 88 GLY A CA 1
ATOM 719 C C . GLY A 1 88 ? 2.846 -3.954 -13.077 1.00 96.94 88 GLY A C 1
ATOM 720 O O . GLY A 1 88 ? 3.575 -4.060 -12.089 1.00 96.94 88 GLY A O 1
ATOM 721 N N . PHE A 1 89 ? 1.536 -3.734 -12.967 1.00 98.00 89 PHE A N 1
ATOM 722 C CA . PHE A 1 89 ? 0.855 -3.511 -11.687 1.00 98.00 89 PHE A CA 1
ATOM 723 C C . PHE A 1 89 ? 0.913 -4.697 -10.712 1.00 98.00 89 PHE A C 1
ATOM 725 O O . PHE A 1 89 ? 0.712 -4.510 -9.510 1.00 98.00 89 PHE A O 1
ATOM 732 N N . GLY A 1 90 ? 1.138 -5.909 -11.219 1.00 98.00 90 GLY A N 1
ATOM 733 C CA . GLY A 1 90 ? 0.883 -7.151 -10.509 1.00 98.00 90 GLY A CA 1
ATOM 734 C C . GLY A 1 90 ? 1.773 -7.377 -9.292 1.00 98.00 90 GLY A C 1
ATOM 735 O O . GLY A 1 90 ? 2.969 -7.099 -9.318 1.00 98.00 90 GLY A O 1
ATOM 736 N N . LEU A 1 91 ? 1.214 -8.003 -8.255 1.00 98.75 91 LEU A N 1
ATOM 737 C CA . LEU A 1 91 ? 1.989 -8.607 -7.160 1.00 98.75 91 LEU A CA 1
ATOM 738 C C . LEU A 1 91 ? 2.814 -9.815 -7.634 1.00 98.75 91 LEU A C 1
ATOM 740 O O . LEU A 1 91 ? 3.837 -10.148 -7.034 1.00 98.75 91 LEU A O 1
ATOM 744 N N . ILE A 1 92 ? 2.367 -10.480 -8.698 1.00 98.62 92 ILE A N 1
ATOM 745 C CA . ILE A 1 92 ? 3.008 -11.648 -9.301 1.00 98.62 92 ILE A CA 1
ATOM 746 C C . ILE A 1 92 ? 3.229 -11.362 -10.786 1.00 98.62 92 ILE A C 1
ATOM 748 O O . ILE A 1 92 ? 2.302 -10.932 -11.475 1.00 98.62 92 ILE A O 1
ATOM 752 N N . ASN A 1 93 ? 4.438 -11.605 -11.286 1.00 97.44 93 ASN A N 1
ATOM 753 C CA . ASN A 1 93 ? 4.721 -11.436 -12.706 1.00 97.44 93 ASN A CA 1
ATOM 754 C C . ASN A 1 93 ? 4.062 -12.544 -13.563 1.00 97.44 93 ASN A C 1
ATOM 756 O O . ASN A 1 93 ? 3.489 -13.502 -13.041 1.00 97.44 93 ASN A O 1
ATOM 760 N N . ARG A 1 94 ? 4.155 -12.437 -14.893 1.00 95.25 94 ARG A N 1
ATOM 761 C CA . ARG A 1 94 ? 3.527 -13.395 -15.831 1.00 95.25 94 ARG A CA 1
ATOM 762 C C . ARG A 1 94 ? 4.056 -14.827 -15.718 1.00 95.25 94 ARG A C 1
ATOM 764 O O . ARG A 1 94 ? 3.335 -15.762 -16.045 1.00 95.25 94 ARG A O 1
ATOM 771 N N . ASP A 1 95 ? 5.279 -14.990 -15.222 1.00 96.00 95 ASP A N 1
ATOM 772 C CA . ASP A 1 95 ? 5.929 -16.291 -15.034 1.00 96.00 95 ASP A CA 1
ATOM 773 C C . ASP A 1 95 ? 5.636 -16.905 -13.652 1.00 96.00 95 ASP A C 1
ATOM 775 O O . ASP A 1 95 ? 6.157 -17.967 -13.312 1.00 96.00 95 ASP A O 1
ATOM 779 N N . GLY A 1 96 ? 4.818 -16.242 -12.824 1.00 97.56 96 GLY A N 1
ATOM 780 C CA . GLY A 1 96 ? 4.484 -16.699 -11.474 1.00 97.56 96 GLY A CA 1
ATOM 781 C C . GLY A 1 96 ? 5.478 -16.264 -10.389 1.00 97.56 96 GLY A C 1
ATOM 782 O O . GLY A 1 96 ? 5.372 -16.714 -9.245 1.00 97.56 96 GLY A O 1
ATOM 783 N N . LEU A 1 97 ? 6.433 -15.383 -10.703 1.00 98.25 97 LEU A N 1
ATOM 784 C CA . LEU A 1 97 ? 7.374 -14.839 -9.725 1.00 98.25 97 LEU A CA 1
ATOM 785 C C . LEU A 1 97 ? 6.693 -13.784 -8.851 1.00 98.25 97 LEU A C 1
ATOM 787 O O . LEU A 1 97 ? 6.159 -12.787 -9.334 1.00 98.25 97 LEU A O 1
ATOM 791 N N . LYS A 1 98 ? 6.755 -13.992 -7.536 1.00 98.75 98 LYS A N 1
ATOM 792 C CA . LYS A 1 98 ? 6.256 -13.056 -6.522 1.00 98.75 98 LYS A CA 1
ATOM 793 C C . LYS A 1 98 ? 7.171 -11.834 -6.444 1.00 98.75 98 LYS A C 1
ATOM 795 O O . LYS A 1 98 ? 8.359 -11.976 -6.147 1.00 98.75 98 LYS A O 1
ATOM 800 N N . LYS A 1 99 ? 6.617 -10.643 -6.669 1.00 98.75 99 LYS A N 1
ATOM 801 C CA . LYS A 1 99 ? 7.325 -9.361 -6.543 1.00 98.75 99 LYS A CA 1
ATOM 802 C C . LYS A 1 99 ? 7.387 -8.907 -5.080 1.00 98.75 99 LYS A C 1
ATOM 804 O O . LYS A 1 99 ? 6.632 -9.422 -4.254 1.00 98.75 99 LYS A O 1
ATOM 809 N N . PRO A 1 100 ? 8.214 -7.909 -4.722 1.00 98.69 100 PRO A N 1
ATOM 810 C CA . PRO A 1 100 ? 8.295 -7.415 -3.345 1.00 98.69 100 PRO A CA 1
ATOM 811 C C . PRO A 1 100 ? 6.940 -7.013 -2.742 1.00 98.69 100 PRO A C 1
ATOM 813 O O . PRO A 1 100 ? 6.670 -7.340 -1.588 1.00 98.69 100 PRO A O 1
ATOM 816 N N . GLY A 1 101 ? 6.047 -6.401 -3.530 1.00 98.44 101 GLY A N 1
ATOM 817 C CA . GLY A 1 101 ? 4.685 -6.075 -3.092 1.00 98.44 101 GLY A CA 1
ATOM 818 C C . GLY A 1 101 ? 3.881 -7.290 -2.605 1.00 98.44 101 GLY A C 1
ATOM 819 O O . GLY A 1 101 ? 3.140 -7.172 -1.635 1.00 98.44 101 GLY A O 1
ATOM 820 N N . TYR A 1 102 ? 4.061 -8.481 -3.195 1.00 98.81 102 TYR A N 1
ATOM 821 C CA . TYR A 1 102 ? 3.398 -9.712 -2.732 1.00 98.81 102 TYR A CA 1
ATOM 822 C C . TYR A 1 102 ? 3.757 -10.022 -1.276 1.00 98.81 102 TYR A C 1
ATOM 824 O O . TYR A 1 102 ? 2.896 -10.357 -0.460 1.00 98.81 102 TYR A O 1
ATOM 832 N N . TYR A 1 103 ? 5.040 -9.889 -0.938 1.00 98.69 103 TYR A N 1
ATOM 833 C CA . TYR A 1 103 ? 5.541 -10.213 0.393 1.00 98.69 103 TYR A CA 1
ATOM 834 C C . TYR A 1 103 ? 5.026 -9.244 1.463 1.00 98.69 103 TYR A C 1
ATOM 836 O O . TYR A 1 103 ? 4.925 -9.641 2.620 1.00 98.69 103 TYR A O 1
ATOM 844 N N . ALA A 1 104 ? 4.623 -8.018 1.103 1.00 98.50 104 ALA A N 1
ATOM 845 C CA . ALA A 1 104 ? 3.917 -7.132 2.030 1.00 98.50 104 ALA A CA 1
ATOM 846 C C . ALA A 1 104 ? 2.611 -7.765 2.528 1.00 98.50 104 ALA A C 1
ATOM 848 O O . ALA A 1 104 ? 2.383 -7.835 3.735 1.00 98.50 104 ALA A O 1
ATOM 849 N N . PHE A 1 105 ? 1.790 -8.294 1.617 1.00 98.44 105 PHE A N 1
ATOM 850 C CA . PHE A 1 105 ? 0.554 -8.995 1.972 1.00 98.44 105 PHE A CA 1
ATOM 851 C C . PHE A 1 105 ? 0.829 -10.283 2.749 1.00 98.44 105 PHE A C 1
ATOM 853 O O . PHE A 1 105 ? 0.155 -10.550 3.741 1.00 98.44 105 PHE A O 1
ATOM 860 N N . GLU A 1 106 ? 1.841 -11.059 2.351 1.00 98.38 106 GLU A N 1
ATOM 861 C CA . GLU A 1 106 ? 2.218 -12.285 3.068 1.00 98.38 106 GLU A CA 1
ATOM 862 C C . GLU A 1 106 ? 2.689 -12.003 4.504 1.00 98.38 106 GLU A C 1
ATOM 864 O O . GLU A 1 106 ? 2.382 -12.767 5.420 1.00 98.38 106 GLU A O 1
ATOM 869 N N . LEU A 1 107 ? 3.420 -10.908 4.726 1.00 98.44 107 LEU A N 1
ATOM 870 C CA . LEU A 1 107 ? 3.844 -10.485 6.060 1.00 98.44 107 LEU A CA 1
ATOM 871 C C . LEU A 1 107 ? 2.667 -9.966 6.887 1.00 98.44 107 LEU A C 1
ATOM 873 O O . LEU A 1 107 ? 2.520 -10.373 8.038 1.00 98.44 107 LEU A O 1
ATOM 877 N N . MET A 1 108 ? 1.808 -9.122 6.310 1.00 97.75 108 MET A N 1
ATOM 878 C CA . MET A 1 108 ? 0.627 -8.605 7.008 1.00 97.75 108 MET A CA 1
ATOM 879 C C . MET A 1 108 ? -0.374 -9.715 7.354 1.00 97.75 108 MET A C 1
ATOM 881 O O . MET A 1 108 ? -0.938 -9.687 8.441 1.00 97.75 108 MET A O 1
ATOM 885 N N . GLN A 1 109 ? -0.518 -10.753 6.522 1.00 97.50 109 GLN A N 1
ATOM 886 C CA . GLN A 1 109 ? -1.339 -11.928 6.851 1.00 97.50 109 GLN A CA 1
ATOM 887 C C . GLN A 1 109 ? -0.860 -12.699 8.087 1.00 97.50 109 GLN A C 1
ATOM 889 O O . GLN A 1 109 ? -1.625 -13.465 8.672 1.00 97.50 109 GLN A O 1
ATOM 894 N N . LYS A 1 110 ? 0.405 -12.545 8.491 1.00 97.88 110 LYS A N 1
ATOM 895 C CA . LYS A 1 110 ? 0.924 -13.224 9.683 1.00 97.88 110 LYS A CA 1
ATOM 896 C C . LYS A 1 110 ? 0.509 -12.532 10.976 1.00 97.88 110 LYS A C 1
ATOM 898 O O . LYS A 1 110 ? 0.635 -13.182 12.016 1.00 97.88 110 LYS A O 1
ATOM 903 N N . LEU A 1 111 ? 0.054 -11.278 10.916 1.00 97.88 111 LEU A N 1
ATOM 904 C CA . LEU A 1 111 ? -0.383 -10.493 12.068 1.00 97.88 111 LEU A CA 1
ATOM 905 C C . LEU A 1 111 ? -1.603 -11.116 12.762 1.00 97.88 111 LEU A C 1
ATOM 907 O O . LEU A 1 111 ? -2.301 -11.966 12.208 1.00 97.88 111 LEU A O 1
ATOM 911 N N . GLY A 1 112 ? -1.799 -10.728 14.016 1.00 97.75 112 GLY A N 1
ATOM 912 C CA . GLY A 1 112 ? -2.988 -11.041 14.795 1.00 97.75 112 GLY A CA 1
ATOM 913 C C . GLY A 1 112 ? -4.159 -10.107 14.496 1.00 97.75 112 GLY A C 1
ATOM 914 O O . GLY A 1 112 ? -4.021 -9.103 13.800 1.00 97.75 112 GLY A O 1
ATOM 915 N N . ASP A 1 113 ? -5.309 -10.459 15.055 1.00 95.94 113 ASP A N 1
ATOM 916 C CA . ASP A 1 113 ? -6.579 -9.738 14.954 1.00 95.94 113 ASP A CA 1
ATOM 917 C C . ASP A 1 113 ? -6.692 -8.576 15.952 1.00 95.94 113 ASP A C 1
ATOM 919 O O . ASP A 1 113 ? -7.489 -7.661 15.751 1.00 95.94 113 ASP A O 1
ATOM 923 N N . GLU A 1 114 ? -5.870 -8.569 17.002 1.00 97.50 114 GLU A N 1
ATOM 924 C CA . GLU A 1 114 ? -5.824 -7.482 17.974 1.00 97.50 114 GLU A CA 1
ATOM 925 C C . GLU A 1 114 ? -4.574 -6.613 17.786 1.00 97.50 114 GLU A C 1
ATOM 927 O O . GLU A 1 114 ? -3.447 -7.060 18.017 1.00 97.50 114 GLU A O 1
ATOM 932 N N . LEU A 1 115 ? -4.765 -5.344 17.419 1.00 97.38 115 LEU A N 1
ATOM 933 C CA . LEU A 1 115 ? -3.692 -4.353 17.356 1.00 97.38 115 LEU A CA 1
ATOM 934 C C . LEU A 1 115 ? -3.349 -3.834 18.759 1.00 97.38 115 LEU A C 1
ATOM 936 O O . LEU A 1 115 ? -4.188 -3.238 19.429 1.00 97.38 115 LEU A O 1
ATOM 940 N N . LEU A 1 116 ? -2.099 -4.025 19.190 1.00 98.12 116 LEU A N 1
ATOM 941 C CA . LEU A 1 116 ? -1.629 -3.593 20.512 1.00 98.12 116 LEU A CA 1
ATOM 942 C C . LEU A 1 116 ? -0.926 -2.239 20.476 1.00 98.12 116 LEU A C 1
ATOM 944 O O . LEU A 1 116 ? -1.095 -1.419 21.375 1.00 98.12 116 LEU A O 1
ATOM 948 N N . MET A 1 117 ? -0.093 -2.026 19.460 1.00 97.25 117 MET A N 1
ATOM 949 C CA . MET A 1 117 ? 0.618 -0.770 19.241 1.00 97.25 117 MET A CA 1
ATOM 950 C C . MET A 1 117 ? 1.023 -0.651 17.778 1.00 97.25 117 MET A C 1
ATOM 952 O O . MET A 1 117 ? 1.332 -1.645 17.124 1.00 97.25 117 MET A O 1
ATOM 956 N N . GLN A 1 118 ? 1.075 0.580 17.290 1.00 96.50 118 GLN A N 1
ATOM 957 C CA . GLN A 1 118 ? 1.640 0.924 15.994 1.00 96.50 118 GLN A CA 1
ATOM 958 C C . GLN A 1 118 ? 2.298 2.295 16.077 1.00 96.50 118 GLN A C 1
ATOM 960 O O . GLN A 1 118 ? 1.932 3.119 16.919 1.00 96.50 118 GLN A O 1
ATOM 965 N N . GLY A 1 119 ? 3.257 2.536 15.200 1.00 95.38 119 GLY A N 1
ATOM 966 C CA . GLY A 1 119 ? 3.927 3.817 15.075 1.00 95.38 119 GLY A CA 1
ATOM 967 C C . GLY A 1 119 ? 4.684 3.904 13.762 1.00 95.38 119 GLY A C 1
ATOM 968 O O . GLY A 1 119 ? 4.476 3.101 12.853 1.00 95.38 119 GLY A O 1
ATOM 969 N N . ASP A 1 120 ? 5.576 4.884 13.666 1.00 94.56 120 ASP A N 1
ATOM 970 C CA . ASP A 1 120 ? 6.382 5.064 12.465 1.00 94.56 120 ASP A CA 1
ATOM 971 C C . ASP A 1 120 ? 7.342 3.878 12.270 1.00 94.56 120 ASP A C 1
ATOM 973 O O . ASP A 1 120 ? 8.287 3.682 13.037 1.00 94.56 120 ASP A O 1
ATOM 977 N N . GLY A 1 121 ? 7.046 3.046 11.269 1.00 96.38 121 GLY A N 1
ATOM 978 C CA . GLY A 1 121 ? 7.850 1.888 10.882 1.00 96.38 121 GLY A CA 1
ATOM 979 C C . GLY A 1 121 ? 7.632 0.610 11.697 1.00 96.38 121 GLY A C 1
ATOM 980 O O . GLY A 1 121 ? 8.420 -0.330 11.556 1.00 96.38 121 GLY A O 1
ATOM 981 N N . TYR A 1 122 ? 6.594 0.529 12.539 1.00 98.00 122 TYR A N 1
ATOM 982 C CA . TYR A 1 122 ? 6.305 -0.703 13.278 1.00 98.00 122 TYR A CA 1
ATOM 983 C C . TYR A 1 122 ? 4.826 -0.913 13.628 1.00 98.00 122 TYR A C 1
ATOM 985 O O . TYR A 1 122 ? 4.072 0.035 13.843 1.00 98.00 122 TYR A O 1
ATOM 993 N N . ALA A 1 123 ? 4.445 -2.181 13.784 1.00 98.25 123 ALA A N 1
ATOM 994 C CA . ALA A 1 123 ? 3.183 -2.608 14.383 1.00 98.25 123 ALA A CA 1
ATOM 995 C C . ALA A 1 123 ? 3.388 -3.869 15.236 1.00 98.25 123 ALA A C 1
ATOM 997 O O . ALA A 1 123 ? 4.193 -4.739 14.900 1.00 98.25 123 ALA A O 1
ATOM 998 N N . CYS A 1 124 ? 2.645 -3.977 16.334 1.00 98.44 124 CYS A N 1
ATOM 999 C CA . CYS A 1 124 ? 2.570 -5.168 17.170 1.00 98.44 124 CYS A CA 1
ATOM 1000 C C . CYS A 1 124 ? 1.113 -5.590 17.322 1.00 98.44 124 CYS A C 1
ATOM 1002 O O . CYS A 1 124 ? 0.251 -4.786 17.689 1.00 98.44 124 CYS A O 1
ATOM 1004 N N . THR A 1 125 ? 0.860 -6.864 17.058 1.00 98.56 125 THR A N 1
ATOM 1005 C CA . THR A 1 125 ? -0.463 -7.482 17.148 1.00 98.56 125 THR A CA 1
ATOM 1006 C C . THR A 1 125 ? -0.408 -8.720 18.030 1.00 98.56 125 THR A C 1
ATOM 1008 O O . THR A 1 125 ? 0.669 -9.266 18.299 1.00 98.56 125 THR A O 1
ATOM 1011 N N . ARG A 1 126 ? -1.575 -9.158 18.493 1.00 98.56 126 ARG A N 1
ATOM 1012 C CA . ARG A 1 126 ? -1.752 -10.386 19.260 1.00 98.56 126 ARG A CA 1
ATOM 1013 C C . ARG A 1 126 ? -2.767 -11.283 18.572 1.00 98.56 126 ARG A C 1
ATOM 1015 O O . ARG A 1 126 ? -3.799 -10.802 18.118 1.00 98.56 126 ARG A O 1
ATOM 1022 N N . LYS A 1 127 ? -2.464 -12.580 18.522 1.00 98.19 127 LYS A N 1
ATOM 1023 C CA . LYS A 1 127 ? -3.396 -13.632 18.089 1.00 98.19 127 LYS A CA 1
ATOM 1024 C C . LYS A 1 127 ? -4.238 -14.156 19.245 1.00 98.19 127 LYS A C 1
ATOM 1026 O O . LYS A 1 127 ? -3.887 -14.000 20.417 1.00 98.19 127 LYS A O 1
ATOM 1031 N N . SER A 1 128 ? -5.287 -14.901 18.907 1.00 96.56 128 SER A N 1
ATOM 1032 C CA . SER A 1 128 ? -6.154 -15.606 19.859 1.00 96.56 128 SER A CA 1
ATOM 1033 C C . SER A 1 128 ? -5.407 -16.548 20.820 1.00 96.56 128 SER A C 1
ATOM 1035 O O . SER A 1 128 ? -5.830 -16.726 21.960 1.00 96.56 128 SER A O 1
ATOM 1037 N N . ASP A 1 129 ? -4.280 -17.131 20.395 1.00 97.38 129 ASP A N 1
ATOM 1038 C CA . ASP A 1 129 ? -3.406 -17.980 21.225 1.00 97.38 129 ASP A CA 1
ATOM 1039 C C . ASP A 1 129 ? -2.451 -17.184 22.140 1.00 97.38 129 ASP A C 1
ATOM 1041 O O . ASP A 1 129 ? -1.614 -17.764 22.833 1.00 97.38 129 ASP A O 1
ATOM 1045 N N . ARG A 1 130 ? -2.598 -15.852 22.169 1.00 97.19 130 ARG A N 1
ATOM 1046 C CA . ARG A 1 130 ? -1.771 -14.872 22.889 1.00 97.19 130 ARG A CA 1
ATOM 1047 C C . ARG A 1 130 ? -0.343 -14.709 22.369 1.00 97.19 130 ARG A C 1
ATOM 1049 O O . ARG A 1 130 ? 0.424 -13.964 22.983 1.00 97.19 130 ARG A O 1
ATOM 1056 N N . SER A 1 131 ? 0.022 -15.341 21.254 1.00 98.25 131 SER A N 1
ATOM 1057 C CA . SER A 1 131 ? 1.299 -15.062 20.595 1.00 98.25 131 SER A CA 1
ATOM 1058 C C . SER A 1 131 ? 1.337 -13.618 20.081 1.00 98.25 131 SER A C 1
ATOM 1060 O O . SER A 1 131 ? 0.322 -13.070 19.647 1.00 98.25 131 SER A O 1
ATOM 1062 N N . LEU A 1 132 ? 2.518 -13.000 20.154 1.00 98.56 132 LEU A N 1
ATOM 1063 C CA . LEU A 1 132 ? 2.759 -11.641 19.672 1.00 98.56 132 LEU A CA 1
ATOM 1064 C C . LEU A 1 132 ? 3.415 -11.674 18.292 1.00 98.56 132 LEU A C 1
ATOM 1066 O O . LEU A 1 132 ? 4.333 -12.466 18.056 1.00 98.56 132 LEU A O 1
ATOM 1070 N N . GLN A 1 133 ? 2.982 -10.787 17.401 1.00 98.56 133 GLN A N 1
ATOM 1071 C CA . GLN A 1 133 ? 3.605 -10.578 16.096 1.00 98.56 133 GLN A CA 1
ATOM 1072 C C . GL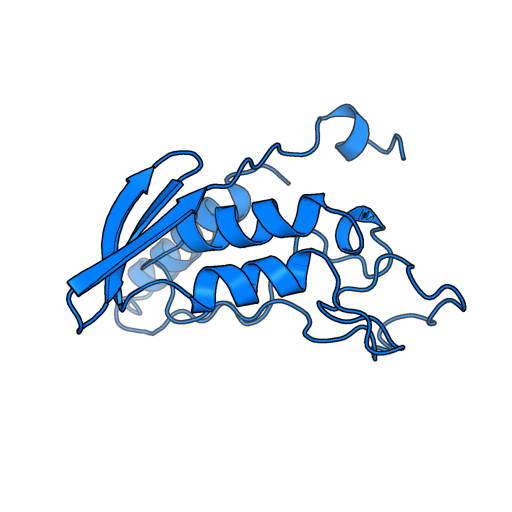N A 1 133 ? 4.045 -9.136 15.953 1.00 98.56 133 GLN A C 1
ATOM 1074 O O . GLN A 1 133 ? 3.256 -8.216 16.151 1.00 98.56 133 GLN A O 1
ATOM 1079 N N . PHE A 1 134 ? 5.299 -8.967 15.550 1.00 98.38 134 PHE A N 1
ATOM 1080 C CA . PHE A 1 134 ? 5.906 -7.675 15.284 1.00 98.38 134 PHE A CA 1
ATOM 1081 C C . PHE A 1 134 ? 6.174 -7.555 13.788 1.00 98.38 134 PHE A C 1
ATOM 1083 O O . PHE A 1 134 ? 6.822 -8.423 13.199 1.00 98.38 134 PHE A O 1
ATOM 1090 N N . LEU A 1 135 ? 5.688 -6.475 13.187 1.00 98.44 135 LEU A N 1
ATOM 1091 C CA . LEU A 1 135 ? 6.032 -6.064 11.835 1.00 98.44 135 LEU A CA 1
ATOM 1092 C C . LEU A 1 135 ? 6.880 -4.803 11.928 1.00 98.44 135 LEU A C 1
ATOM 1094 O O . LEU A 1 135 ? 6.460 -3.829 12.543 1.00 98.44 135 LEU A O 1
ATOM 1098 N N . PHE A 1 136 ? 8.047 -4.826 11.293 1.00 98.38 136 PHE A N 1
ATOM 1099 C CA . PHE A 1 136 ? 8.909 -3.662 11.126 1.00 98.38 136 PHE A CA 1
ATOM 1100 C C . PHE A 1 136 ? 9.049 -3.368 9.640 1.00 98.38 136 PHE A C 1
ATOM 1102 O O . PHE A 1 136 ? 9.224 -4.286 8.835 1.00 98.38 136 PHE A O 1
ATOM 1109 N N . TYR A 1 137 ? 8.973 -2.097 9.275 1.00 97.94 137 TYR A N 1
ATOM 1110 C CA . TYR A 1 137 ? 9.097 -1.646 7.896 1.00 97.94 137 TYR A CA 1
ATOM 1111 C C . TYR A 1 137 ? 9.762 -0.273 7.858 1.00 97.94 137 TYR A C 1
ATOM 1113 O O . TYR A 1 137 ? 9.640 0.523 8.782 1.00 97.94 137 TYR A O 1
ATOM 1121 N N . HIS A 1 138 ? 10.480 0.009 6.775 1.00 97.56 138 HIS A N 1
ATOM 1122 C CA . HIS A 1 138 ? 11.132 1.295 6.571 1.00 97.56 138 HIS A CA 1
ATOM 1123 C C . HIS A 1 138 ? 10.710 1.846 5.215 1.00 97.56 138 HIS A C 1
ATOM 1125 O O . HIS A 1 138 ? 11.240 1.454 4.176 1.00 97.56 138 HIS A O 1
ATOM 1131 N N . TYR A 1 139 ? 9.690 2.700 5.229 1.00 96.94 139 TYR A N 1
ATOM 1132 C CA . TYR A 1 139 ? 9.207 3.360 4.028 1.00 96.94 139 TYR A CA 1
ATOM 1133 C C . TYR A 1 139 ? 9.932 4.687 3.837 1.00 96.94 139 TYR A C 1
ATOM 1135 O O . TYR A 1 139 ? 9.793 5.605 4.641 1.00 96.94 139 TYR A O 1
ATOM 1143 N N . VAL A 1 140 ? 10.684 4.779 2.744 1.00 95.44 140 VAL A N 1
ATOM 1144 C CA . VAL A 1 140 ? 11.309 6.018 2.285 1.00 95.44 140 VAL A CA 1
ATOM 1145 C C . VAL A 1 140 ? 10.621 6.401 0.996 1.00 95.44 140 VAL A C 1
ATOM 1147 O O . VAL A 1 140 ? 10.655 5.652 0.022 1.00 95.44 140 VAL A O 1
ATOM 1150 N N . HIS A 1 141 ? 9.953 7.547 1.009 1.00 94.88 141 HIS A N 1
ATOM 1151 C CA . HIS A 1 141 ? 9.281 8.043 -0.176 1.00 94.88 141 HIS A CA 1
ATOM 1152 C C . HIS A 1 141 ? 10.293 8.457 -1.249 1.00 94.88 141 HIS A C 1
ATOM 1154 O O . HIS A 1 141 ? 11.406 8.868 -0.924 1.00 94.88 141 HIS A O 1
ATOM 1160 N N . VAL A 1 142 ? 9.893 8.367 -2.519 1.00 92.88 142 VAL A N 1
ATOM 1161 C CA . VAL A 1 142 ? 10.714 8.863 -3.627 1.00 92.88 142 VAL A CA 1
ATOM 1162 C C . VAL A 1 142 ? 11.019 10.345 -3.433 1.00 92.88 142 VAL A C 1
ATOM 1164 O O . VAL A 1 142 ? 10.171 11.108 -2.959 1.00 92.88 142 VAL A O 1
ATOM 1167 N N . ASP A 1 143 ? 12.233 10.753 -3.778 1.00 90.38 143 ASP A N 1
ATOM 1168 C CA . ASP A 1 143 ? 12.615 12.152 -3.681 1.00 90.38 143 ASP A CA 1
ATOM 1169 C C . ASP A 1 143 ? 12.033 12.980 -4.839 1.00 90.38 143 ASP A C 1
ATOM 1171 O O . ASP A 1 143 ? 11.380 12.485 -5.766 1.00 90.38 143 ASP A O 1
ATOM 1175 N N . GLN A 1 144 ? 12.243 14.291 -4.759 1.00 85.31 144 GLN A N 1
ATOM 1176 C CA . GLN A 1 144 ? 11.768 15.218 -5.777 1.00 85.31 144 GLN A CA 1
ATOM 1177 C C . GLN A 1 144 ? 12.474 15.017 -7.125 1.00 85.31 144 GLN A C 1
ATOM 1179 O O . GLN A 1 144 ? 11.865 15.283 -8.160 1.00 85.31 144 GLN A O 1
ATOM 1184 N N . LEU A 1 145 ? 13.726 14.551 -7.116 1.00 86.38 145 LEU A N 1
ATOM 1185 C CA . LEU A 1 145 ? 14.518 14.348 -8.324 1.00 86.38 145 LEU A CA 1
ATOM 1186 C C . LEU A 1 145 ? 13.923 13.203 -9.149 1.00 86.38 145 LEU A C 1
ATOM 1188 O O . LEU A 1 145 ? 13.528 13.416 -10.298 1.00 86.38 145 LEU A O 1
ATOM 1192 N N . PHE A 1 146 ? 13.699 12.054 -8.510 1.00 86.25 146 PHE A N 1
ATOM 1193 C CA . PHE A 1 146 ? 12.991 10.920 -9.093 1.00 86.25 146 PHE A CA 1
ATOM 1194 C C . PHE A 1 146 ? 11.594 11.322 -9.583 1.00 86.25 146 PHE A C 1
ATOM 1196 O O . PHE A 1 146 ? 11.207 11.030 -10.714 1.00 86.25 146 PHE A O 1
ATOM 1203 N N . ALA A 1 147 ? 10.827 12.048 -8.760 1.00 80.25 147 ALA A N 1
ATOM 1204 C CA . ALA A 1 147 ? 9.479 12.481 -9.128 1.00 80.25 147 ALA A CA 1
ATOM 1205 C C . ALA A 1 147 ? 9.443 13.434 -10.340 1.00 80.25 147 ALA A C 1
ATOM 1207 O O . ALA A 1 147 ? 8.385 13.587 -10.954 1.00 80.25 147 ALA A O 1
ATOM 1208 N N . SER A 1 148 ? 10.563 14.084 -10.667 1.00 81.56 148 SER A N 1
ATOM 1209 C CA . SER A 1 148 ? 10.654 15.085 -11.732 1.00 81.56 148 SER A CA 1
ATOM 1210 C C . SER A 1 148 ? 11.036 14.536 -13.107 1.00 81.56 148 SER A C 1
ATOM 1212 O O . SER A 1 148 ? 11.000 15.305 -14.067 1.00 81.56 148 SER A O 1
ATOM 1214 N N . GLY A 1 14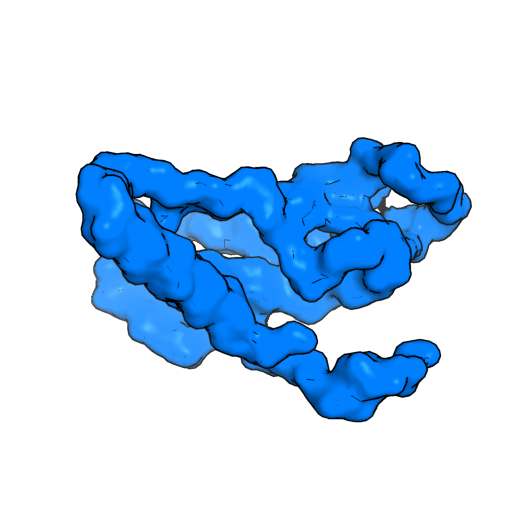9 ? 11.356 13.244 -13.233 1.00 74.94 149 GLY A N 1
ATOM 1215 C CA . GLY A 1 149 ? 11.761 12.680 -14.526 1.00 74.94 149 GLY A CA 1
ATOM 1216 C C . GLY A 1 149 ? 13.148 12.072 -14.593 1.00 74.94 149 GLY A C 1
ATOM 1217 O O . GLY A 1 149 ? 13.522 11.610 -15.665 1.00 74.94 149 GLY A O 1
ATOM 1218 N N . ASP A 1 150 ? 13.912 12.105 -13.503 1.00 59.31 150 ASP A N 1
ATOM 1219 C CA . ASP A 1 150 ? 15.282 11.589 -13.480 1.00 59.31 150 ASP A CA 1
ATOM 1220 C C . ASP A 1 150 ? 15.264 10.073 -13.217 1.00 59.31 150 ASP A C 1
ATOM 1222 O O . ASP A 1 150 ? 15.497 9.609 -12.097 1.00 59.31 150 ASP A O 1
ATOM 1226 N N . TRP A 1 151 ? 14.858 9.313 -14.239 1.00 60.16 151 TRP A N 1
ATOM 1227 C CA . TRP A 1 151 ? 14.771 7.849 -14.238 1.00 60.16 151 TRP A CA 1
ATOM 1228 C C . TRP A 1 151 ? 15.580 7.212 -15.368 1.00 60.16 151 TRP A C 1
ATOM 1230 O O . TRP A 1 151 ? 15.630 7.783 -16.483 1.00 60.16 151 TRP A O 1
#

Secondary structure (DSSP, 8-state):
--TTHHHHHHHHHHHHHHHTT-TTS--EEEEE-S-S-TT-GGGGSTTHHHHHHHHHHHTTTT-SEEEES-SBS---SSPPPSSS-SS-S-SB-TTSPBPHHHHHHHHHTTS-SEEEEEETTEEEEE-TT--EEEEE-------HHHHTT--

Sequence (151 aa):
MPPAFFKESIDRVRQKMKAASYSDVELHITEWNFSLYDRNLLHDTMFMAPFVIYQTMNTLGDVEAMAYWSFTDVFEESVVPASPFYGGFGLINRDGLKKPGYYAFELMQKLGDELLMQGDGYACTRKSDRSLQFLFYHYVHVDQLFASGDW

pLDDT: mean 95.41, std 5.62, range [59.31, 98.81]

Radius of gyration: 16.9 Å; chains: 1; bounding box: 41×34×48 Å